Protein AF-A0A530M8P0-F1 (afdb_monomer_lite)

Structure (mmCIF, N/CA/C/O backbone):
data_AF-A0A530M8P0-F1
#
_entry.id   AF-A0A530M8P0-F1
#
loop_
_atom_site.group_PDB
_atom_site.id
_atom_site.type_symbol
_atom_site.label_atom_id
_atom_site.label_alt_id
_atom_site.label_comp_id
_atom_site.label_asym_id
_atom_site.label_entity_id
_atom_site.label_seq_id
_atom_site.pdbx_PDB_ins_code
_atom_site.Cartn_x
_at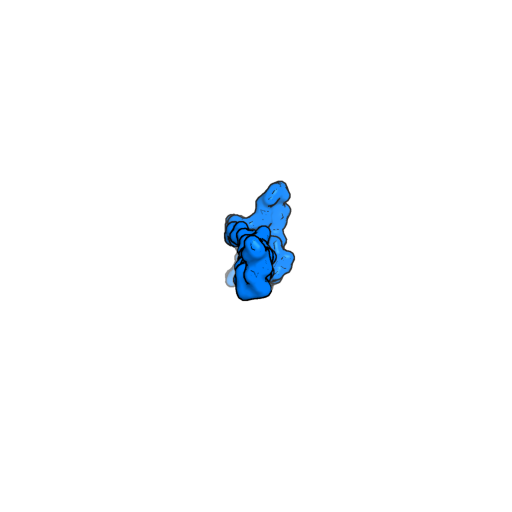om_site.Cartn_y
_atom_site.Cartn_z
_atom_site.occupancy
_atom_site.B_iso_or_equiv
_atom_site.auth_seq_id
_atom_site.auth_comp_id
_atom_site.auth_asym_id
_atom_site.auth_atom_id
_atom_site.pdbx_PDB_model_num
ATOM 1 N N . MET A 1 1 ? -55.390 10.565 37.647 1.00 58.50 1 MET A N 1
ATOM 2 C CA . MET A 1 1 ? -55.894 9.457 36.803 1.00 58.50 1 MET A CA 1
ATOM 3 C C . MET A 1 1 ? -55.009 9.352 35.575 1.00 58.50 1 MET A C 1
ATOM 5 O O . MET A 1 1 ? -54.886 10.333 34.853 1.00 58.50 1 MET A O 1
ATOM 9 N N . ILE A 1 2 ? -54.349 8.215 35.368 1.00 68.00 2 ILE A N 1
ATOM 10 C CA . ILE A 1 2 ? -53.509 8.000 34.185 1.00 68.00 2 ILE A CA 1
ATOM 11 C C . ILE A 1 2 ? -54.438 7.694 33.002 1.00 68.00 2 ILE A C 1
ATOM 13 O O . ILE A 1 2 ? -55.206 6.735 33.049 1.00 68.00 2 ILE A O 1
ATOM 17 N N . ASN A 1 3 ? -54.411 8.536 31.967 1.00 80.12 3 ASN A N 1
ATOM 18 C CA . ASN A 1 3 ? -55.233 8.372 30.768 1.00 80.12 3 ASN A CA 1
ATOM 19 C C . ASN A 1 3 ? -54.519 7.457 29.758 1.00 80.12 3 ASN A C 1
ATOM 21 O O . ASN A 1 3 ? -53.315 7.592 29.540 1.00 80.12 3 ASN A O 1
ATOM 25 N N . ARG A 1 4 ? -55.260 6.559 29.093 1.00 79.75 4 ARG A N 1
ATOM 26 C CA . ARG A 1 4 ? -54.726 5.612 28.094 1.00 79.75 4 ARG A CA 1
ATOM 27 C C . ARG A 1 4 ? -53.921 6.304 26.991 1.00 79.75 4 ARG A C 1
ATOM 29 O O . ARG A 1 4 ? -52.891 5.786 26.577 1.00 79.75 4 ARG A O 1
ATOM 36 N N . ARG A 1 5 ? -54.351 7.497 26.559 1.00 80.00 5 ARG A N 1
ATOM 37 C CA . ARG A 1 5 ? -53.607 8.311 25.581 1.00 80.00 5 ARG A CA 1
ATOM 38 C C . ARG A 1 5 ? -52.221 8.709 26.086 1.00 80.00 5 ARG A C 1
ATOM 40 O O . ARG A 1 5 ? -51.264 8.577 25.339 1.00 80.00 5 ARG A O 1
ATOM 47 N N . SER A 1 6 ? -52.102 9.120 27.347 1.00 78.62 6 SER A N 1
ATOM 48 C CA . SER A 1 6 ? -50.817 9.508 27.940 1.00 78.62 6 SER A CA 1
ATOM 49 C C . SER A 1 6 ? -49.837 8.334 27.998 1.00 78.62 6 SER A C 1
ATOM 51 O O . SER A 1 6 ? -48.664 8.523 27.710 1.00 78.62 6 SER A O 1
ATOM 53 N N . ILE A 1 7 ? -50.320 7.114 28.271 1.00 83.75 7 ILE A N 1
ATOM 54 C CA . ILE A 1 7 ? -49.488 5.897 28.250 1.00 83.75 7 ILE A CA 1
ATOM 55 C C . ILE A 1 7 ? -48.966 5.616 26.835 1.00 83.75 7 ILE A C 1
ATOM 57 O O . ILE A 1 7 ? -47.781 5.349 26.658 1.00 83.75 7 ILE A O 1
ATOM 61 N N . ILE A 1 8 ? -49.833 5.712 25.822 1.00 85.00 8 ILE A N 1
ATOM 62 C CA . ILE A 1 8 ? -49.461 5.457 24.421 1.00 85.00 8 ILE A CA 1
ATOM 63 C C . ILE A 1 8 ? -48.447 6.497 23.929 1.00 85.00 8 ILE A C 1
ATOM 65 O O . ILE A 1 8 ? -47.456 6.134 23.303 1.00 85.00 8 ILE A O 1
ATOM 69 N N . THR A 1 9 ? -48.651 7.779 24.243 1.00 84.62 9 THR A N 1
ATOM 70 C CA . THR A 1 9 ? -47.721 8.848 23.856 1.00 84.62 9 THR A CA 1
ATOM 71 C C . THR A 1 9 ? -46.355 8.679 24.522 1.00 84.62 9 THR A C 1
ATOM 73 O O . THR A 1 9 ? -45.335 8.809 23.850 1.00 84.62 9 THR A O 1
ATOM 76 N N . SER A 1 10 ? -46.308 8.337 25.813 1.00 81.00 10 SER A N 1
ATOM 77 C CA . SER A 1 10 ? -45.045 8.085 26.519 1.00 81.00 10 SER A CA 1
ATOM 78 C C . SER A 1 10 ? -44.317 6.843 25.999 1.00 81.00 10 SER A C 1
ATOM 80 O O . SER A 1 10 ? -43.098 6.875 25.855 1.00 81.00 10 SER A O 1
ATOM 82 N N . ALA A 1 11 ? -45.047 5.774 25.663 1.00 85.31 11 ALA A N 1
ATOM 83 C CA . ALA A 1 11 ? -44.468 4.576 25.057 1.00 85.31 11 ALA A CA 1
ATOM 84 C C . ALA A 1 11 ? -43.900 4.859 23.656 1.00 85.31 11 ALA A C 1
ATOM 86 O O . ALA A 1 11 ? -42.795 4.422 23.340 1.00 85.31 11 ALA A O 1
ATOM 87 N N . ALA A 1 12 ? -44.617 5.638 22.841 1.00 83.50 12 ALA A N 1
ATOM 88 C CA . ALA A 1 12 ? -44.151 6.048 21.520 1.00 83.50 12 ALA A CA 1
ATOM 89 C C . ALA A 1 12 ? -42.888 6.917 21.609 1.00 83.50 12 ALA A C 1
ATOM 91 O O . ALA A 1 12 ? -41.915 6.652 20.911 1.00 83.50 12 ALA A O 1
ATOM 92 N N . LEU A 1 13 ? -42.860 7.906 22.508 1.00 83.56 13 LEU A N 1
ATOM 93 C CA . LEU A 1 13 ? -41.679 8.748 22.724 1.00 83.56 13 LEU A CA 1
ATOM 94 C C . LEU A 1 13 ? -40.474 7.927 23.202 1.00 83.56 13 LEU A C 1
ATOM 96 O O . LEU A 1 13 ? -39.388 8.075 22.651 1.00 83.56 13 LEU A O 1
ATOM 100 N N . GLY A 1 14 ? -40.672 7.011 24.155 1.00 83.88 14 GLY A N 1
ATOM 101 C CA . GLY A 1 14 ? -39.611 6.118 24.627 1.00 83.88 14 GLY A CA 1
ATOM 102 C C . GLY A 1 14 ? -39.048 5.220 23.522 1.00 83.88 14 GLY A C 1
ATOM 103 O O . GLY A 1 14 ? -37.833 5.056 23.425 1.00 83.88 14 GLY A O 1
ATOM 104 N N . ALA A 1 15 ? -39.908 4.695 22.644 1.00 80.94 15 ALA A N 1
ATOM 105 C CA . ALA A 1 15 ? -39.488 3.875 21.510 1.00 80.94 15 ALA A CA 1
ATOM 106 C C . ALA A 1 15 ? -38.669 4.672 20.479 1.00 80.94 15 ALA A C 1
ATOM 108 O O . ALA A 1 15 ? -37.649 4.183 19.995 1.00 80.94 15 ALA A O 1
ATOM 109 N N . VAL A 1 16 ? -39.070 5.910 20.173 1.00 82.38 16 VAL A N 1
ATOM 110 C CA . VAL A 1 16 ? -38.341 6.779 19.231 1.00 82.38 16 VAL A CA 1
ATOM 111 C C . VAL A 1 16 ? -36.983 7.191 19.805 1.00 82.38 16 VAL A C 1
ATOM 113 O O . VAL A 1 16 ? -35.983 7.156 19.092 1.00 82.38 16 VAL A O 1
ATOM 116 N N . SER A 1 17 ? -36.912 7.519 21.098 1.00 78.62 17 SER A N 1
ATOM 117 C CA . SER A 1 17 ? -35.648 7.847 21.768 1.00 78.62 17 SER A CA 1
ATOM 118 C C . S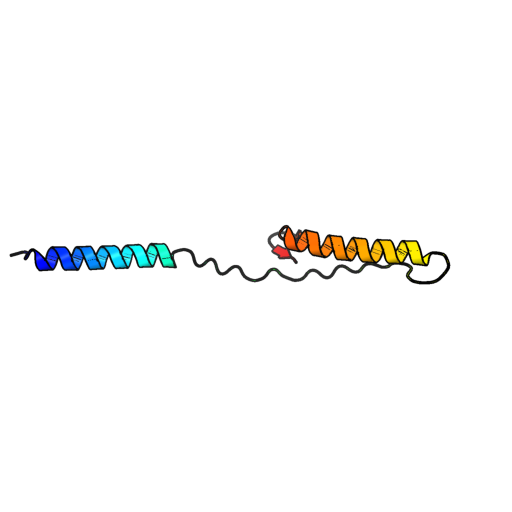ER A 1 17 ? -34.693 6.654 21.830 1.00 78.62 17 SER A C 1
ATOM 120 O O . SER A 1 17 ? -33.506 6.813 21.559 1.00 78.62 17 SER A O 1
ATOM 122 N N . ALA A 1 18 ? -35.199 5.452 22.122 1.00 77.38 18 ALA A N 1
ATOM 123 C CA . ALA A 1 18 ? -34.393 4.235 22.091 1.00 77.38 18 ALA A CA 1
ATOM 124 C C . ALA A 1 18 ? -33.860 3.952 20.679 1.00 77.38 18 ALA A C 1
ATOM 126 O O . ALA A 1 18 ? -32.681 3.650 20.516 1.00 77.38 18 ALA A O 1
ATOM 127 N N . LEU A 1 19 ? -34.691 4.122 19.645 1.00 77.00 19 LEU A N 1
ATOM 128 C CA . LEU A 1 19 ? -34.269 3.925 18.261 1.00 77.00 19 LEU A CA 1
ATOM 129 C C . LEU A 1 19 ? -33.237 4.969 17.813 1.00 77.00 19 LEU A C 1
ATOM 131 O O . LEU A 1 19 ? -32.300 4.620 17.107 1.00 77.00 19 LEU A O 1
ATOM 135 N N . ALA A 1 20 ? -33.352 6.221 18.264 1.00 74.19 20 ALA A N 1
ATOM 136 C CA . ALA A 1 20 ? -32.372 7.270 17.982 1.00 74.19 20 ALA A CA 1
ATOM 137 C C . ALA A 1 20 ? -31.005 6.991 18.631 1.00 74.19 20 ALA A C 1
ATOM 139 O O . ALA A 1 20 ? -29.975 7.243 18.013 1.00 74.19 20 ALA A O 1
ATOM 140 N N . ILE A 1 21 ? -30.978 6.426 19.843 1.00 74.12 21 ILE A N 1
ATOM 141 C CA . ILE A 1 21 ? -29.730 6.019 20.509 1.00 74.12 21 ILE A CA 1
ATOM 142 C C . ILE A 1 21 ? -29.127 4.790 19.820 1.00 74.12 21 ILE A C 1
ATOM 144 O O . ILE A 1 21 ? -27.919 4.735 19.632 1.00 74.12 21 ILE A O 1
ATOM 148 N N . MET A 1 22 ? -29.947 3.833 19.381 1.00 72.00 22 MET A N 1
ATOM 149 C CA . MET A 1 22 ? -29.470 2.669 18.624 1.00 72.00 22 MET A CA 1
ATOM 150 C C . MET A 1 22 ? -28.979 3.048 17.218 1.00 72.00 22 MET A C 1
ATOM 152 O O . MET A 1 22 ? -28.020 2.463 16.728 1.00 72.00 22 MET A O 1
ATOM 156 N N . ALA A 1 23 ? -29.601 4.042 16.579 1.00 66.06 23 ALA A N 1
ATOM 157 C CA . ALA A 1 23 ? -29.199 4.550 15.268 1.00 66.06 23 ALA A CA 1
ATOM 158 C C . ALA A 1 23 ? -27.996 5.512 15.338 1.00 66.06 23 ALA A C 1
ATOM 160 O O . ALA A 1 23 ? -27.217 5.583 14.393 1.00 66.06 23 ALA A O 1
ATOM 161 N N . GLY A 1 24 ? -27.835 6.249 16.443 1.00 59.66 24 GLY A N 1
ATOM 162 C CA . GLY A 1 24 ? -26.733 7.193 16.665 1.00 59.66 24 GLY A CA 1
ATOM 163 C C . GLY A 1 24 ? -25.563 6.644 17.492 1.00 59.66 24 GLY A C 1
ATOM 164 O O . GLY A 1 24 ? -24.529 7.299 17.586 1.00 59.66 24 GLY A O 1
ATOM 165 N N . GLY A 1 25 ? -25.710 5.462 18.096 1.00 58.00 25 GLY A N 1
ATOM 166 C CA . GLY A 1 25 ? -24.834 4.941 19.152 1.00 58.00 25 GLY A CA 1
ATOM 167 C C . GLY A 1 25 ? -23.427 4.534 18.728 1.00 58.00 25 GLY A C 1
ATOM 168 O O . GLY A 1 25 ? -22.580 4.335 19.591 1.00 58.00 25 GLY A O 1
ATOM 169 N N . THR A 1 26 ? -23.136 4.451 17.432 1.00 56.78 26 THR A N 1
ATOM 170 C CA . THR A 1 26 ? -21.784 4.159 16.939 1.00 56.78 26 THR A CA 1
ATOM 171 C C . THR A 1 26 ? -21.568 4.773 15.560 1.00 56.78 26 THR A C 1
ATOM 173 O O . THR A 1 26 ? -21.275 4.063 14.599 1.00 56.78 26 THR A O 1
ATOM 176 N N . ILE A 1 27 ? -21.683 6.097 15.422 1.00 58.97 27 ILE A N 1
ATOM 177 C CA . ILE A 1 27 ? -20.965 6.745 14.317 1.00 58.97 27 ILE A CA 1
ATOM 178 C C . ILE A 1 27 ? -19.482 6.676 14.685 1.00 58.97 27 ILE A C 1
ATOM 180 O O . ILE A 1 27 ? -18.919 7.597 15.274 1.00 58.97 27 ILE A O 1
ATOM 184 N N . THR A 1 28 ? -18.849 5.539 14.404 1.00 57.84 28 THR A N 1
ATOM 185 C CA . THR A 1 28 ? -17.396 5.447 14.391 1.00 57.84 28 THR A CA 1
ATOM 186 C C . THR A 1 28 ? -16.930 6.296 13.223 1.00 57.84 28 THR A C 1
ATOM 188 O O . THR A 1 28 ? -16.919 5.860 12.074 1.00 57.84 28 THR A O 1
ATOM 191 N N . VAL A 1 29 ? -16.585 7.548 13.513 1.00 58.22 29 VAL A N 1
ATOM 192 C CA . VAL A 1 29 ? -15.794 8.367 12.602 1.00 58.22 29 VAL A CA 1
ATOM 193 C C . VAL A 1 29 ? -14.427 7.696 12.527 1.00 58.22 29 VAL A C 1
ATOM 195 O O . VAL A 1 29 ? -13.568 7.902 13.381 1.00 58.22 29 VAL A O 1
ATOM 198 N N . HIS A 1 30 ? -14.251 6.813 11.549 1.00 65.25 30 HIS A N 1
ATOM 199 C CA . HIS A 1 30 ? -12.933 6.319 11.193 1.00 65.25 30 HIS A CA 1
ATOM 200 C C . HIS A 1 30 ? -12.215 7.466 10.493 1.00 65.25 30 HIS A C 1
ATOM 202 O O . HIS A 1 30 ? -12.606 7.886 9.404 1.00 65.25 30 HIS A O 1
ATOM 208 N N . ALA A 1 31 ? -11.213 8.030 11.167 1.00 72.69 31 ALA A N 1
ATOM 209 C CA . ALA A 1 31 ? -10.279 8.927 10.511 1.00 72.69 31 ALA A CA 1
ATOM 210 C C . ALA A 1 3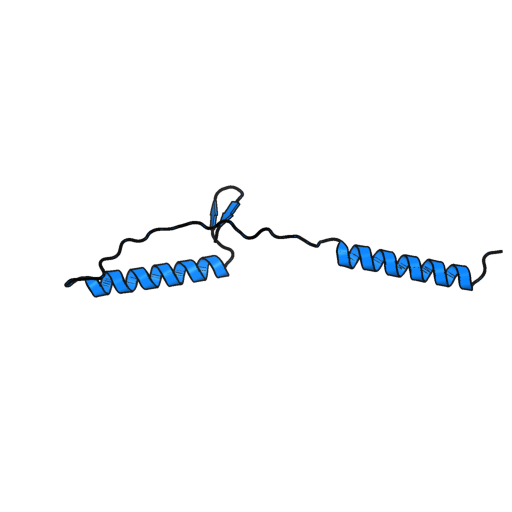1 ? -9.636 8.172 9.341 1.00 72.69 31 ALA A C 1
ATOM 212 O O . ALA A 1 31 ? -9.340 6.983 9.474 1.00 72.69 31 ALA A O 1
ATOM 213 N N . ALA A 1 32 ? -9.444 8.853 8.210 1.00 82.06 32 ALA A N 1
ATOM 214 C CA . ALA A 1 32 ? -8.679 8.283 7.110 1.00 82.06 32 ALA A CA 1
ATOM 215 C C . ALA A 1 32 ? -7.299 7.852 7.625 1.00 82.06 32 ALA A C 1
ATOM 217 O O . ALA A 1 32 ? -6.707 8.535 8.472 1.00 82.06 32 ALA A O 1
ATOM 218 N N . ASN A 1 33 ? -6.811 6.719 7.126 1.00 88.44 33 ASN A N 1
ATOM 219 C CA . ASN A 1 33 ? -5.471 6.254 7.444 1.00 88.44 33 ASN A CA 1
ATOM 220 C C . ASN A 1 33 ? -4.437 7.296 6.992 1.00 88.44 33 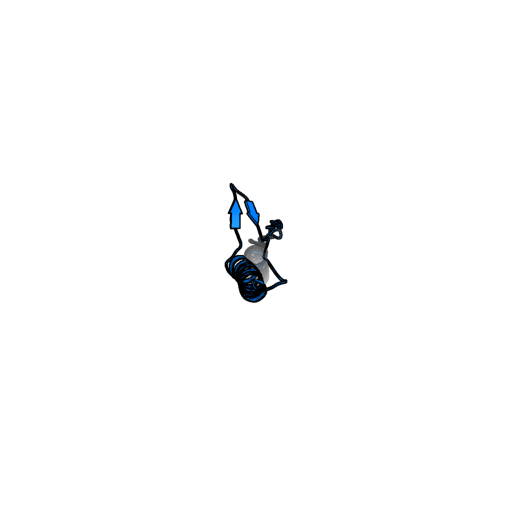ASN A C 1
ATOM 222 O O . ASN A 1 33 ? -4.682 8.126 6.111 1.00 88.44 33 ASN A O 1
ATOM 226 N N . LYS A 1 34 ? -3.262 7.272 7.619 1.00 93.00 34 LYS A N 1
ATOM 227 C CA . LYS A 1 34 ? -2.139 8.111 7.182 1.00 93.00 34 LYS A CA 1
ATOM 228 C C . LYS A 1 34 ? -1.540 7.541 5.894 1.00 93.00 34 LYS A C 1
ATOM 230 O O . LYS A 1 34 ? -1.576 6.339 5.696 1.00 93.00 34 LYS A O 1
ATOM 235 N N . GLU A 1 35 ? -0.919 8.369 5.060 1.00 95.06 35 GLU A N 1
ATOM 236 C CA . GLU A 1 35 ? -0.215 7.876 3.864 1.00 95.06 35 GLU A CA 1
ATOM 237 C C . GLU A 1 35 ? 1.238 7.489 4.179 1.00 95.06 35 GLU A C 1
ATOM 239 O O . GLU A 1 35 ? 2.018 8.312 4.675 1.00 95.06 35 GLU A O 1
ATOM 244 N N . LEU A 1 36 ? 1.635 6.264 3.827 1.00 95.44 36 LEU A N 1
ATOM 245 C CA . LEU A 1 36 ? 3.020 5.800 3.854 1.00 95.44 36 LEU A CA 1
ATOM 246 C C . LEU A 1 36 ? 3.626 5.821 2.446 1.00 95.44 36 LEU A C 1
ATOM 248 O O . L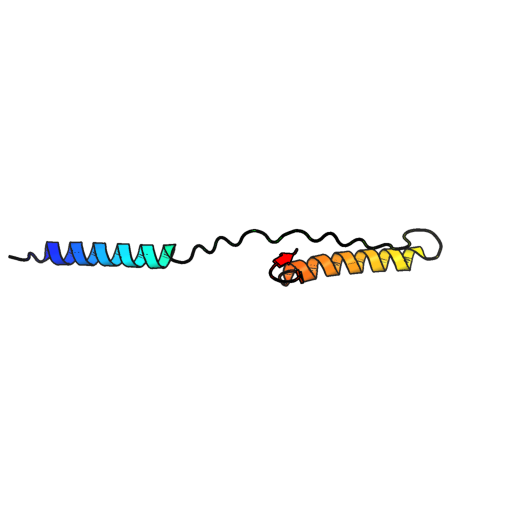EU A 1 36 ? 3.270 5.053 1.557 1.00 95.44 36 LEU A O 1
ATOM 252 N N . LYS A 1 37 ? 4.643 6.662 2.245 1.00 95.12 37 LYS A N 1
ATOM 253 C CA . LYS A 1 37 ? 5.316 6.789 0.944 1.00 95.12 37 LYS A CA 1
ATOM 254 C C . LYS A 1 37 ? 6.485 5.817 0.832 1.00 95.12 37 LYS A C 1
ATOM 256 O O . LYS A 1 37 ? 7.543 6.044 1.416 1.00 95.12 37 LYS A O 1
ATOM 261 N N . ILE A 1 38 ? 6.309 4.768 0.031 1.00 93.06 38 ILE A N 1
ATOM 262 C CA . ILE A 1 38 ? 7.351 3.775 -0.255 1.00 93.06 38 ILE A CA 1
ATOM 263 C C . ILE A 1 38 ? 7.940 4.031 -1.644 1.00 93.06 38 ILE A C 1
ATOM 265 O O . ILE A 1 38 ? 7.260 3.921 -2.663 1.00 93.06 38 ILE A O 1
ATOM 269 N N . GLY A 1 39 ? 9.230 4.364 -1.685 1.00 93.38 39 GLY A N 1
ATOM 270 C CA . GLY A 1 39 ? 9.977 4.491 -2.933 1.00 93.38 39 GLY A CA 1
ATOM 271 C C . GLY A 1 39 ? 10.448 3.133 -3.454 1.00 93.38 39 GLY A C 1
ATOM 272 O O . GLY A 1 39 ? 10.910 2.292 -2.686 1.00 93.38 39 GLY A O 1
ATOM 273 N N . PHE A 1 40 ? 10.392 2.942 -4.771 1.00 92.19 40 PHE A N 1
ATOM 274 C CA . PHE A 1 40 ? 11.008 1.805 -5.452 1.00 92.19 40 PHE A CA 1
ATOM 275 C C . PHE A 1 40 ? 11.892 2.295 -6.600 1.00 92.19 40 PHE A C 1
ATOM 277 O O . PHE A 1 40 ? 11.481 3.145 -7.389 1.00 92.19 40 PHE A O 1
ATOM 284 N N . VAL A 1 41 ? 13.096 1.734 -6.710 1.00 92.69 41 VAL A N 1
ATOM 285 C CA . VAL A 1 41 ? 14.045 2.047 -7.783 1.00 92.69 41 VAL A CA 1
ATOM 286 C C . VAL A 1 41 ? 14.129 0.850 -8.725 1.00 92.69 41 VAL A C 1
ATOM 288 O O . VAL A 1 41 ? 14.613 -0.213 -8.347 1.00 92.69 41 VAL A O 1
ATOM 291 N N . GLY A 1 42 ? 13.664 1.030 -9.962 1.00 91.06 42 GLY A N 1
ATOM 292 C CA . GLY A 1 42 ? 13.734 0.024 -11.021 1.00 91.06 42 GLY A CA 1
ATOM 293 C C . GLY A 1 42 ? 14.413 0.572 -12.273 1.00 91.06 42 GLY A C 1
ATOM 294 O O . GLY A 1 42 ? 14.209 1.726 -12.642 1.00 91.06 42 GLY A O 1
ATOM 295 N N . VAL A 1 43 ? 15.200 -0.266 -12.950 1.00 94.38 43 VAL A N 1
ATOM 296 C CA . VAL A 1 43 ? 15.825 0.072 -14.238 1.00 94.38 43 VAL A CA 1
ATOM 297 C C . VAL A 1 43 ? 14.774 0.097 -15.347 1.00 94.38 43 VAL A C 1
ATOM 299 O O . VAL A 1 43 ? 14.287 -0.940 -15.776 1.00 94.38 43 VAL A O 1
ATOM 302 N N . THR A 1 44 ? 14.382 1.279 -15.808 1.00 94.69 44 THR A N 1
ATOM 303 C CA . THR A 1 44 ? 13.327 1.442 -16.828 1.00 94.69 44 THR A CA 1
ATOM 304 C C . THR A 1 44 ? 13.876 1.751 -18.221 1.00 94.69 44 THR A C 1
ATOM 306 O O . THR A 1 44 ? 13.113 2.040 -19.140 1.00 94.69 44 THR A O 1
ATOM 309 N N . SER A 1 45 ? 15.196 1.668 -18.399 1.00 94.38 45 SER A N 1
ATOM 310 C CA . SER A 1 45 ? 15.895 1.928 -19.658 1.00 94.38 45 SER A CA 1
ATOM 311 C C . SER A 1 45 ? 17.072 0.965 -19.870 1.00 94.38 45 SER A C 1
ATOM 313 O O . SER A 1 45 ? 17.483 0.237 -18.961 1.00 94.38 45 SER A O 1
ATOM 315 N N . GLY A 1 46 ? 17.595 0.929 -21.100 1.00 94.75 46 GLY A N 1
ATOM 316 C CA . GLY A 1 46 ? 18.685 0.033 -21.494 1.00 94.75 46 GLY A CA 1
ATOM 317 C C . GLY A 1 46 ? 18.266 -1.437 -21.608 1.00 94.75 46 GLY A C 1
ATOM 318 O O . GLY A 1 46 ? 17.084 -1.776 -21.575 1.00 94.75 46 GLY A O 1
ATOM 319 N N . ALA A 1 47 ? 19.247 -2.333 -21.739 1.00 94.38 47 ALA A N 1
ATOM 320 C CA . ALA A 1 47 ? 19.003 -3.762 -21.977 1.00 94.38 47 ALA A CA 1
ATOM 321 C C . ALA A 1 47 ? 18.215 -4.458 -20.847 1.00 94.38 47 ALA A C 1
ATOM 323 O O . ALA A 1 47 ? 17.561 -5.470 -21.080 1.00 94.38 47 ALA A O 1
ATOM 324 N N . ALA A 1 48 ? 18.244 -3.90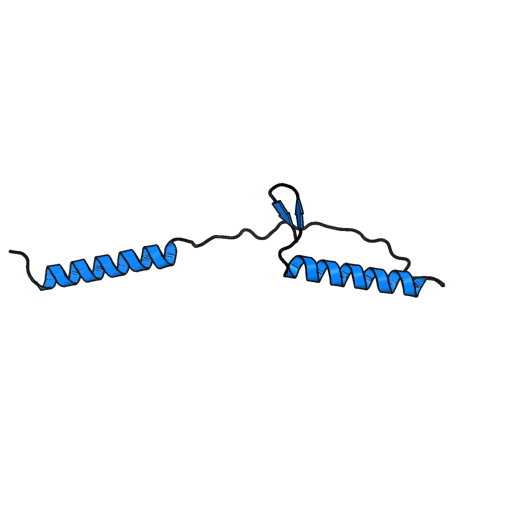4 -19.630 1.00 93.56 48 ALA A N 1
ATOM 325 C CA . ALA A 1 48 ? 17.549 -4.451 -18.467 1.00 93.56 48 ALA A CA 1
ATOM 326 C C . ALA A 1 48 ? 16.164 -3.820 -18.207 1.00 93.56 48 ALA A C 1
ATOM 328 O O . ALA A 1 48 ? 15.517 -4.187 -17.226 1.00 93.56 48 ALA A O 1
ATOM 329 N N . ALA A 1 49 ? 15.683 -2.915 -19.074 1.00 95.62 49 ALA A N 1
ATOM 330 C CA . ALA A 1 49 ? 14.443 -2.157 -18.869 1.00 95.62 49 ALA A CA 1
ATOM 331 C C . ALA A 1 49 ? 13.225 -3.037 -18.548 1.00 95.62 49 ALA A C 1
ATOM 333 O O . ALA A 1 49 ? 12.433 -2.717 -17.664 1.00 95.62 49 ALA A O 1
ATOM 334 N N . ALA A 1 50 ? 13.094 -4.176 -19.237 1.00 92.38 50 ALA A N 1
ATOM 335 C CA . ALA A 1 50 ? 11.971 -5.092 -19.056 1.00 92.38 50 ALA A CA 1
ATOM 336 C C . ALA A 1 50 ? 11.834 -5.570 -17.600 1.00 92.38 50 ALA A C 1
ATOM 338 O O . ALA A 1 50 ? 10.724 -5.640 -17.068 1.00 92.38 50 ALA A O 1
ATOM 339 N N . TRP A 1 51 ? 12.962 -5.821 -16.928 1.00 92.94 51 TRP A N 1
ATOM 340 C CA . TRP A 1 51 ? 12.981 -6.237 -15.530 1.00 92.94 51 TRP A CA 1
ATOM 341 C C . TRP A 1 51 ? 12.495 -5.115 -14.614 1.00 92.94 51 TRP A C 1
ATOM 343 O O . TRP A 1 51 ? 11.626 -5.344 -13.775 1.00 92.94 51 TRP A O 1
ATOM 353 N N . GLY A 1 52 ? 12.994 -3.885 -14.770 1.00 95.44 52 GLY A N 1
ATOM 354 C CA . GLY A 1 52 ? 12.562 -2.782 -13.911 1.00 95.44 52 GLY A CA 1
ATOM 355 C C . GLY A 1 52 ? 11.122 -2.350 -14.177 1.00 95.44 52 GLY A C 1
ATOM 356 O O . GLY A 1 52 ? 10.390 -2.127 -13.217 1.00 95.44 52 GLY A O 1
ATOM 357 N N . THR A 1 53 ? 10.662 -2.328 -15.433 1.00 94.00 53 THR A N 1
ATOM 358 C CA . THR A 1 53 ? 9.251 -2.051 -15.753 1.00 94.00 53 THR A CA 1
ATOM 359 C C . THR A 1 53 ? 8.319 -3.089 -15.131 1.00 94.00 53 THR A C 1
ATOM 361 O O . THR A 1 53 ? 7.296 -2.710 -14.559 1.00 94.00 53 THR A O 1
ATOM 364 N N . SER A 1 54 ? 8.669 -4.380 -15.194 1.00 94.94 54 SER A N 1
ATOM 365 C CA . SER A 1 54 ? 7.884 -5.429 -14.534 1.00 94.94 54 SER A CA 1
ATOM 366 C C . SER A 1 54 ? 7.813 -5.201 -13.026 1.00 94.94 54 SER A C 1
ATOM 368 O O . SER A 1 54 ? 6.730 -5.256 -12.452 1.00 94.94 54 SER A O 1
ATOM 370 N N . ASN A 1 55 ? 8.939 -4.891 -12.381 1.00 95.00 55 ASN A N 1
ATOM 371 C CA . ASN A 1 55 ? 8.967 -4.672 -10.937 1.00 95.00 55 ASN A CA 1
ATOM 372 C C . ASN A 1 55 ? 8.190 -3.420 -10.508 1.00 95.00 55 ASN A C 1
ATOM 374 O O . ASN A 1 55 ? 7.442 -3.493 -9.539 1.00 95.00 55 ASN A O 1
ATOM 378 N N . VAL A 1 56 ? 8.295 -2.302 -11.240 1.00 95.19 56 VAL A N 1
ATOM 379 C CA . VAL A 1 56 ? 7.507 -1.085 -10.960 1.00 95.19 56 VAL A CA 1
ATOM 380 C C . VAL A 1 56 ? 6.012 -1.407 -10.959 1.00 95.19 56 VAL A C 1
ATOM 382 O O . VAL A 1 56 ? 5.310 -1.056 -10.012 1.00 95.19 56 VAL A O 1
ATOM 385 N N . ARG A 1 57 ? 5.534 -2.139 -11.972 1.00 95.06 57 ARG A N 1
ATOM 386 C CA . ARG A 1 57 ? 4.126 -2.554 -12.059 1.00 95.06 57 ARG A CA 1
ATOM 387 C C . ARG A 1 57 ? 3.735 -3.492 -10.919 1.00 95.06 57 ARG A C 1
ATOM 389 O O . ARG A 1 57 ? 2.655 -3.332 -10.352 1.00 95.06 57 ARG A O 1
ATOM 396 N N . SER A 1 58 ? 4.609 -4.428 -10.545 1.00 95.62 58 SER A N 1
ATOM 397 C CA . SER A 1 58 ? 4.383 -5.312 -9.396 1.00 95.62 58 SER A CA 1
ATOM 398 C C . SER A 1 58 ? 4.277 -4.533 -8.086 1.00 95.62 58 SER A C 1
ATOM 400 O O . SER A 1 58 ? 3.396 -4.825 -7.284 1.00 95.62 58 SER A O 1
ATOM 402 N N . MET A 1 59 ? 5.125 -3.523 -7.870 1.00 96.06 59 MET A N 1
ATOM 403 C CA . MET A 1 59 ? 5.074 -2.689 -6.666 1.00 96.06 59 MET A CA 1
ATOM 404 C C . MET A 1 59 ? 3.802 -1.841 -6.620 1.00 96.06 59 MET A C 1
ATOM 406 O O . MET A 1 59 ? 3.146 -1.796 -5.587 1.00 96.06 59 MET A O 1
ATOM 410 N N . GLN A 1 60 ? 3.404 -1.237 -7.743 1.00 95.50 60 GLN A N 1
ATOM 411 C CA . GLN A 1 60 ? 2.153 -0.474 -7.842 1.00 95.50 60 GLN A CA 1
ATOM 412 C C . GLN A 1 60 ? 0.928 -1.356 -7.579 1.00 95.50 60 GLN A C 1
ATOM 414 O O . GLN A 1 60 ? 0.056 -0.993 -6.796 1.00 95.50 60 GLN A O 1
ATOM 419 N N . THR A 1 61 ? 0.895 -2.545 -8.188 1.00 97.25 61 THR A N 1
ATOM 420 C CA . THR A 1 61 ? -0.179 -3.525 -7.973 1.00 97.25 61 THR A CA 1
ATOM 421 C C . THR A 1 61 ? -0.219 -3.967 -6.514 1.00 97.25 61 THR A C 1
ATOM 423 O O . THR A 1 61 ? -1.288 -4.072 -5.921 1.00 97.25 61 THR A O 1
ATOM 426 N N . ARG A 1 62 ? 0.951 -4.197 -5.906 1.00 96.38 62 ARG A N 1
ATOM 427 C CA . ARG A 1 62 ? 1.042 -4.604 -4.506 1.00 96.38 62 ARG A CA 1
ATOM 428 C C . ARG A 1 62 ? 0.604 -3.498 -3.551 1.00 96.38 62 ARG A C 1
ATOM 430 O O . ARG A 1 62 ? -0.065 -3.821 -2.579 1.00 96.38 62 ARG A O 1
ATOM 437 N N . ALA A 1 63 ? 0.952 -2.242 -3.820 1.00 96.50 63 ALA A N 1
ATOM 438 C CA . ALA A 1 63 ? 0.485 -1.105 -3.033 1.00 96.50 63 ALA A CA 1
ATOM 439 C C . ALA A 1 63 ? -1.047 -1.012 -3.077 1.00 96.50 63 ALA A C 1
ATOM 441 O O . ALA A 1 63 ? -1.686 -1.018 -2.033 1.00 96.50 63 ALA A O 1
ATOM 442 N N . ALA A 1 64 ? -1.645 -1.068 -4.273 1.00 96.62 64 ALA A N 1
ATOM 443 C CA . ALA A 1 64 ? -3.101 -1.063 -4.416 1.00 96.62 64 ALA A CA 1
ATOM 444 C C . ALA A 1 64 ? -3.768 -2.216 -3.645 1.00 96.62 64 ALA A C 1
ATOM 446 O O . ALA A 1 64 ? -4.732 -1.993 -2.918 1.00 96.62 64 ALA A O 1
ATOM 447 N N . TRP A 1 65 ? -3.217 -3.430 -3.756 1.00 97.88 65 TRP A N 1
ATOM 448 C CA . TRP A 1 65 ? -3.751 -4.592 -3.048 1.00 97.88 65 TRP A CA 1
ATOM 449 C C . TRP A 1 65 ? -3.640 -4.454 -1.524 1.00 97.88 65 TRP A C 1
ATOM 451 O O . TRP A 1 65 ? -4.593 -4.756 -0.814 1.00 97.88 65 TRP A O 1
ATOM 461 N N . ILE A 1 66 ? -2.507 -3.966 -1.009 1.00 96.56 66 ILE A N 1
ATOM 462 C CA . ILE A 1 66 ? -2.328 -3.729 0.430 1.00 96.56 66 ILE A CA 1
ATOM 463 C C . ILE A 1 66 ? -3.388 -2.749 0.944 1.00 96.56 66 ILE A C 1
ATOM 465 O O . ILE A 1 66 ? -4.041 -3.045 1.946 1.00 96.56 66 ILE A O 1
ATOM 469 N N . ASN A 1 67 ? -3.613 -1.650 0.226 1.00 95.50 67 ASN A N 1
ATOM 470 C CA . ASN A 1 67 ? -4.558 -0.607 0.626 1.00 95.50 67 ASN A CA 1
ATOM 471 C C . ASN A 1 67 ? -5.996 -1.134 0.621 1.00 95.50 67 ASN A C 1
ATOM 473 O O . ASN A 1 67 ? -6.748 -0.890 1.560 1.00 95.50 67 ASN A O 1
ATOM 477 N N . GLU A 1 68 ? -6.354 -1.952 -0.373 1.00 95.62 68 GLU A N 1
ATOM 478 C CA . GLU A 1 68 ? -7.644 -2.650 -0.411 1.00 95.62 68 GLU A CA 1
ATOM 479 C C . GLU A 1 68 ? -7.823 -3.612 0.778 1.00 95.62 68 GLU A C 1
ATOM 481 O O . GLU A 1 68 ? -8.918 -3.738 1.323 1.00 95.62 68 GLU A O 1
ATOM 486 N N . THR A 1 69 ? -6.746 -4.266 1.226 1.00 95.56 69 THR A N 1
ATOM 487 C CA . THR A 1 69 ? -6.776 -5.210 2.358 1.00 95.56 69 THR A CA 1
ATOM 488 C C . THR A 1 69 ? -6.644 -4.566 3.742 1.00 95.56 69 THR A C 1
ATOM 490 O O . THR A 1 69 ? -6.531 -5.285 4.735 1.00 95.56 69 THR A O 1
ATOM 493 N N . GLY A 1 70 ? -6.692 -3.234 3.832 1.00 92.69 70 GLY A N 1
ATOM 494 C CA . GLY A 1 70 ? -6.672 -2.505 5.105 1.00 92.69 70 GLY A CA 1
ATOM 495 C C . GLY A 1 70 ? -5.317 -1.912 5.497 1.00 92.69 70 GLY A C 1
ATOM 496 O O . GLY A 1 70 ? -5.137 -1.557 6.660 1.00 92.69 70 GLY A O 1
ATOM 497 N N . GLY A 1 71 ? -4.383 -1.792 4.552 1.00 95.12 71 GLY A N 1
ATOM 498 C CA . GLY A 1 71 ? -3.149 -1.031 4.731 1.00 95.12 71 GLY A CA 1
ATOM 499 C C . GLY A 1 71 ? -2.042 -1.758 5.504 1.00 95.12 71 GLY A C 1
ATOM 500 O O . GLY A 1 71 ? -2.048 -2.978 5.687 1.00 95.12 71 GLY A O 1
ATOM 501 N N . VAL A 1 72 ? -1.044 -0.993 5.948 1.00 95.94 72 VAL A N 1
ATOM 502 C CA . VAL A 1 72 ? 0.104 -1.466 6.735 1.00 95.94 72 VAL A CA 1
ATOM 503 C C . VAL A 1 72 ? 0.015 -0.924 8.154 1.00 95.94 72 VAL A C 1
ATOM 505 O O . VAL A 1 72 ? -0.073 0.283 8.365 1.00 95.94 72 VAL A O 1
ATOM 508 N N . LYS A 1 73 ? 0.110 -1.808 9.151 1.00 95.69 73 LYS A N 1
ATOM 509 C CA . LYS A 1 73 ? 0.175 -1.397 10.556 1.00 95.69 73 LYS A CA 1
ATOM 510 C C . LYS A 1 73 ? 1.620 -1.190 11.009 1.00 95.69 73 LYS A C 1
ATOM 512 O O . LYS A 1 73 ? 2.431 -2.113 10.927 1.00 95.69 73 LYS A O 1
ATOM 517 N N . ILE A 1 74 ? 1.923 0.000 11.522 1.00 95.81 74 ILE A N 1
ATOM 518 C CA . ILE A 1 74 ? 3.225 0.365 12.092 1.00 95.81 74 ILE A CA 1
ATOM 519 C C . ILE A 1 74 ? 2.977 0.952 13.483 1.00 95.81 74 ILE A C 1
ATOM 521 O O . ILE A 1 74 ? 2.453 2.055 13.623 1.00 95.81 74 ILE A O 1
ATOM 525 N N . GLY A 1 75 ? 3.339 0.195 14.522 1.00 95.44 75 GLY A N 1
ATOM 526 C CA . GLY A 1 75 ? 2.957 0.529 15.895 1.00 95.44 75 GLY A CA 1
ATOM 527 C C . GLY A 1 75 ? 1.436 0.505 16.067 1.00 95.44 75 GLY A C 1
ATOM 528 O O . GLY A 1 75 ? 0.787 -0.477 15.694 1.00 95.44 75 GLY A O 1
ATOM 529 N N . ASP A 1 76 ? 0.887 1.594 16.602 1.00 94.25 76 ASP A N 1
ATOM 530 C CA . ASP A 1 76 ? -0.554 1.767 16.838 1.00 94.25 76 ASP A CA 1
ATOM 531 C C . ASP A 1 76 ? -1.292 2.406 15.651 1.00 94.25 76 ASP A C 1
ATOM 533 O O . ASP A 1 76 ? -2.509 2.582 15.690 1.00 94.25 76 ASP A O 1
ATOM 537 N N . GLU A 1 77 ? -0.573 2.752 14.582 1.00 94.00 77 GLU A N 1
ATOM 538 C CA . GLU A 1 77 ? -1.123 3.461 13.431 1.00 94.00 77 GLU A CA 1
ATOM 539 C C . GLU A 1 77 ? -1.250 2.548 12.209 1.00 94.00 77 GLU A C 1
ATOM 541 O O . GLU A 1 77 ? -0.405 1.685 11.955 1.00 94.00 77 GLU A O 1
ATOM 546 N N . THR A 1 78 ? -2.317 2.762 11.439 1.00 95.31 78 THR A N 1
ATOM 547 C CA . THR A 1 78 ? -2.541 2.104 10.146 1.00 95.31 78 THR A CA 1
ATOM 548 C C . THR A 1 78 ? -2.319 3.112 9.028 1.00 95.31 78 THR A C 1
ATOM 550 O O . THR A 1 78 ? -2.766 4.260 9.119 1.00 95.31 78 THR A O 1
ATOM 553 N N . TYR A 1 79 ? -1.598 2.669 8.003 1.00 96.12 79 TYR A N 1
ATOM 554 C CA . TYR A 1 79 ? -1.211 3.468 6.854 1.00 96.12 79 TYR A CA 1
ATOM 555 C C . TYR A 1 79 ? -1.766 2.883 5.559 1.00 96.12 79 TYR A C 1
ATOM 557 O O . TYR A 1 79 ? -1.729 1.664 5.385 1.00 96.12 79 TYR A O 1
ATOM 565 N N . ASP A 1 80 ? -2.199 3.759 4.658 1.00 93.88 80 ASP A N 1
ATOM 566 C CA . ASP A 1 80 ? -2.428 3.458 3.240 1.00 93.88 80 ASP A CA 1
ATOM 567 C C . ASP A 1 80 ? -1.148 3.694 2.420 1.00 93.88 80 ASP A C 1
ATOM 569 O O . ASP A 1 80 ? -0.294 4.512 2.841 1.00 93.88 80 ASP A O 1
#

Foldseek 3Di:
DDDPVNVVVVVVVVVVVVVCCVVVVDPPPDDDAAADDDDDDFQCDDPRNVVRVVVVVVVVVVQVVCVVVQADDDPPGGHD

Radius of gyration: 27.59 Å; chains: 1; bounding box: 75×16×59 Å

pLDDT: mean 86.42, std 11.95, range [56.78, 97.88]

Sequence (80 aa):
MINRRSIITSAALGAVSALAIMAGGTITVHAANKELKIGFVGVTSGAAAAWGTSNVRSMQTRAAWINETGGVKIGDETYD

Secondary structure (DSSP, 8-state):
---HHHHHHHHHHHHHHHHHHHHHTT----PPPBP---------SSTTHHHHHHHHHHHHHHHHHHHHTT-EEETTEEE-